Protein AF-A0A7X9BR59-F1 (afdb_monomer)

pLDDT: mean 93.57, std 6.94, range [56.28, 98.38]

Radius of gyration: 16.59 Å; Cα contacts (8 Å, |Δi|>4): 286; chains: 1; bounding box: 39×26×47 Å

Nearest PDB structures (foldseek):
  3ecf-assembly2_C  TM=8.354E-01  e=7.762E-02  Trichormus variabilis ATCC 29413
  5kuy-assembly1_G  TM=5.380E-01  e=1.118E-01  synthetic construct
  1jb2-assembly1_B  TM=5.529E-01  e=9.394E-01  Rattus norvegicus
  1qma-assembly1_A  TM=5.539E-01  e=1.061E+00  Rattus norvegicus
  1jb5-assembly1_B  TM=5.475E-01  e=1.438E+00  Rattus norvegicus

Structure (mmCIF, N/CA/C/O backbone):
data_AF-A0A7X9BR59-F1
#
_entry.id   AF-A0A7X9BR59-F1
#
loop_
_atom_site.group_PDB
_atom_site.id
_atom_site.type_symbol
_atom_site.label_atom_id
_atom_site.label_alt_id
_atom_site.label_comp_id
_atom_site.label_asym_id
_atom_site.label_entity_id
_atom_site.label_seq_id
_atom_site.pdbx_PDB_ins_code
_atom_site.Cartn_x
_atom_site.Cartn_y
_atom_site.Cartn_z
_atom_site.occupancy
_atom_site.B_iso_or_equiv
_atom_site.auth_seq_id
_atom_site.auth_comp_id
_atom_site.auth_asym_id
_atom_site.auth_atom_id
_atom_site.pdbx_PDB_model_num
ATOM 1 N N . MET A 1 1 ? 23.522 7.483 -6.828 1.00 56.28 1 MET A N 1
ATOM 2 C CA . MET A 1 1 ? 22.180 7.137 -7.328 1.00 56.28 1 MET A CA 1
ATOM 3 C C . MET A 1 1 ? 22.357 5.962 -8.271 1.00 56.28 1 MET A C 1
ATOM 5 O O . MET A 1 1 ? 23.252 6.021 -9.108 1.00 56.28 1 MET A O 1
ATOM 9 N N . THR A 1 2 ? 21.625 4.868 -8.066 1.00 73.31 2 THR A N 1
ATOM 10 C CA . THR A 1 2 ? 21.624 3.709 -8.976 1.00 73.31 2 THR A CA 1
ATOM 11 C C . THR A 1 2 ? 20.343 3.769 -9.797 1.00 73.31 2 THR A C 1
ATOM 13 O O . THR A 1 2 ? 19.259 3.499 -9.279 1.00 73.31 2 THR A O 1
ATOM 16 N N . ASN A 1 3 ? 20.476 4.179 -11.060 1.00 86.81 3 ASN A N 1
ATOM 17 C CA . ASN A 1 3 ? 19.350 4.340 -11.979 1.00 86.81 3 ASN A CA 1
ATOM 18 C C . ASN A 1 3 ? 18.638 3.004 -12.223 1.00 86.81 3 ASN A C 1
ATOM 20 O O . ASN A 1 3 ? 19.260 1.941 -12.170 1.00 86.81 3 ASN A O 1
ATOM 24 N N . LEU A 1 4 ? 17.341 3.070 -12.528 1.00 91.94 4 LEU A N 1
ATOM 25 C CA . LEU A 1 4 ? 16.580 1.893 -12.932 1.00 91.94 4 LEU A CA 1
ATOM 26 C C . LEU A 1 4 ? 17.073 1.351 -14.286 1.00 91.94 4 LEU A C 1
ATOM 28 O O . LEU A 1 4 ? 17.377 2.137 -15.191 1.00 91.94 4 LEU A O 1
ATOM 32 N N . PRO A 1 5 ? 17.127 0.017 -14.453 1.00 94.38 5 PRO A N 1
ATOM 33 C CA . PRO A 1 5 ? 17.401 -0.598 -15.744 1.00 94.38 5 PRO A CA 1
ATOM 34 C C . PRO A 1 5 ? 16.249 -0.351 -16.730 1.00 94.38 5 PRO A C 1
ATOM 36 O O . PRO A 1 5 ? 15.148 0.066 -16.361 1.00 94.38 5 PRO A O 1
ATOM 39 N N . ASN A 1 6 ? 16.473 -0.647 -18.011 1.00 96.00 6 ASN A N 1
ATOM 40 C CA . ASN A 1 6 ? 15.403 -0.583 -19.003 1.00 96.00 6 ASN A CA 1
ATOM 41 C C . ASN A 1 6 ? 14.415 -1.746 -18.812 1.00 96.00 6 ASN A C 1
ATOM 43 O O . ASN A 1 6 ? 14.660 -2.868 -19.248 1.00 96.00 6 ASN A O 1
ATOM 47 N N . ILE A 1 7 ? 13.278 -1.443 -18.193 1.00 96.38 7 ILE A N 1
ATOM 48 C CA . ILE A 1 7 ? 12.190 -2.387 -17.889 1.00 96.38 7 ILE A CA 1
ATOM 49 C C . ILE A 1 7 ? 10.967 -2.210 -18.804 1.00 96.38 7 ILE A C 1
ATOM 51 O O . ILE A 1 7 ? 9.911 -2.794 -18.568 1.00 96.38 7 ILE A O 1
ATOM 55 N N . GLY A 1 8 ? 11.105 -1.409 -19.865 1.00 96.62 8 GLY A N 1
ATOM 56 C CA . GLY A 1 8 ? 10.010 -1.018 -20.748 1.00 96.62 8 GLY A CA 1
ATOM 57 C C . GLY A 1 8 ? 9.173 0.146 -20.206 1.00 96.62 8 GLY A C 1
ATOM 58 O O . GLY A 1 8 ? 9.068 0.373 -19.000 1.00 96.62 8 GLY A O 1
ATOM 59 N N . LYS A 1 9 ? 8.553 0.895 -21.128 1.00 96.06 9 LYS A N 1
ATOM 60 C CA . LYS A 1 9 ? 7.785 2.112 -20.811 1.00 96.06 9 LYS A CA 1
ATOM 61 C C . LYS A 1 9 ? 6.659 1.882 -19.785 1.00 96.06 9 LYS A C 1
ATOM 63 O O . LYS A 1 9 ? 6.591 2.679 -18.857 1.00 96.06 9 LYS A O 1
ATOM 68 N N . PRO A 1 10 ? 5.821 0.826 -19.881 1.00 97.00 10 PRO A N 1
ATOM 69 C CA . PRO A 1 10 ? 4.728 0.620 -18.926 1.00 97.00 10 PRO A CA 1
ATOM 70 C C . PRO A 1 10 ? 5.218 0.440 -17.485 1.00 97.00 10 PRO A C 1
ATOM 72 O O . PRO A 1 10 ? 4.755 1.146 -16.594 1.00 97.00 10 PRO A O 1
ATOM 75 N N . ALA A 1 11 ? 6.211 -0.428 -17.268 1.00 97.81 11 ALA A N 1
ATOM 76 C CA . ALA A 1 11 ? 6.746 -0.693 -15.936 1.00 97.81 11 ALA A CA 1
ATOM 77 C C . ALA A 1 11 ? 7.485 0.526 -15.362 1.00 97.81 11 ALA A C 1
ATOM 79 O O . ALA A 1 11 ? 7.327 0.843 -14.187 1.00 97.81 11 ALA A O 1
ATOM 80 N N . ALA A 1 12 ? 8.234 1.257 -16.198 1.00 97.25 12 ALA A N 1
ATOM 81 C CA . ALA A 1 12 ? 8.888 2.498 -15.787 1.00 97.25 12 ALA A CA 1
ATOM 82 C C . ALA A 1 12 ? 7.870 3.574 -15.365 1.00 97.25 12 ALA A C 1
ATOM 84 O O . ALA A 1 12 ? 8.054 4.232 -14.344 1.00 97.25 12 ALA A O 1
ATOM 85 N N . THR A 1 13 ? 6.772 3.735 -16.113 1.00 96.88 13 THR A N 1
ATOM 86 C CA . THR A 1 13 ? 5.686 4.653 -15.741 1.00 96.88 13 THR A CA 1
ATOM 87 C C . THR A 1 13 ? 4.988 4.214 -14.451 1.00 96.88 13 THR A C 1
ATOM 89 O O . THR A 1 13 ? 4.726 5.058 -13.595 1.00 96.88 13 THR A O 1
ATOM 92 N N . ALA A 1 14 ? 4.737 2.913 -14.280 1.00 97.62 14 ALA A N 1
ATOM 93 C CA . ALA A 1 14 ? 4.115 2.365 -13.079 1.00 97.62 14 ALA A CA 1
ATOM 94 C C . ALA A 1 14 ? 4.972 2.602 -11.824 1.00 97.62 14 ALA A C 1
ATOM 96 O O . ALA A 1 14 ? 4.468 3.144 -10.842 1.00 97.62 14 ALA A O 1
ATOM 97 N N . LEU A 1 15 ? 6.276 2.298 -11.868 1.00 97.69 15 LEU A N 1
ATOM 98 C CA . LEU A 1 15 ? 7.189 2.584 -10.753 1.00 97.69 15 LEU A CA 1
ATOM 99 C C . LEU A 1 15 ? 7.249 4.083 -10.432 1.00 97.69 15 LEU A C 1
ATOM 101 O O . LEU A 1 15 ? 7.135 4.474 -9.272 1.00 97.69 15 LEU A O 1
ATOM 105 N N . ASN A 1 16 ? 7.323 4.937 -11.454 1.00 96.94 16 ASN A N 1
ATOM 106 C CA . ASN A 1 16 ? 7.329 6.382 -11.243 1.00 96.94 16 ASN A CA 1
ATOM 107 C C . ASN A 1 16 ? 6.040 6.879 -10.559 1.00 96.94 16 ASN A C 1
ATOM 109 O O . ASN A 1 16 ? 6.092 7.761 -9.708 1.00 96.94 16 ASN A O 1
ATOM 113 N N . SER A 1 17 ? 4.878 6.293 -10.875 1.00 97.19 17 SER A N 1
ATOM 114 C CA . SER A 1 17 ? 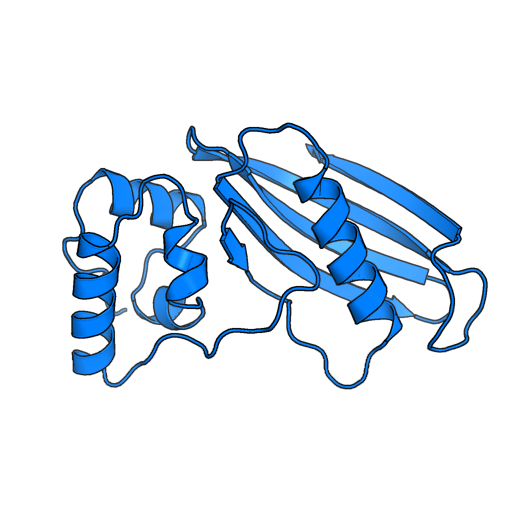3.601 6.685 -10.255 1.00 97.19 17 SER A CA 1
ATOM 115 C C . SER A 1 17 ? 3.550 6.432 -8.740 1.00 97.19 17 SER A C 1
ATOM 117 O O . SER A 1 17 ? 2.867 7.158 -8.015 1.00 97.19 17 SER A O 1
ATOM 119 N N . ILE A 1 18 ? 4.326 5.460 -8.247 1.00 97.25 18 ILE A N 1
ATOM 120 C CA . ILE A 1 18 ? 4.443 5.108 -6.823 1.00 97.25 18 ILE A CA 1
ATOM 121 C C . ILE A 1 18 ? 5.673 5.736 -6.136 1.00 97.25 18 ILE A C 1
ATOM 123 O O . ILE A 1 18 ? 6.014 5.349 -5.012 1.00 97.25 18 ILE A O 1
ATOM 127 N N . ASP A 1 19 ? 6.305 6.716 -6.793 1.00 95.81 19 ASP A N 1
ATOM 128 C CA . ASP A 1 19 ? 7.536 7.408 -6.378 1.00 95.81 19 ASP A CA 1
ATOM 129 C C . ASP A 1 19 ? 8.760 6.485 -6.261 1.00 95.81 19 ASP A C 1
ATOM 131 O O . ASP A 1 19 ? 9.601 6.676 -5.388 1.00 95.81 19 ASP A O 1
ATOM 135 N N . VAL A 1 20 ? 8.848 5.462 -7.118 1.00 96.38 20 VAL A N 1
ATOM 136 C CA . VAL A 1 20 ? 10.013 4.574 -7.223 1.00 96.38 20 VAL A CA 1
ATOM 137 C C . VAL A 1 20 ? 10.778 4.919 -8.496 1.00 96.38 20 VAL A C 1
ATOM 139 O O . VAL A 1 20 ? 10.324 4.669 -9.613 1.00 96.38 20 VAL A O 1
ATOM 142 N N . THR A 1 21 ? 11.952 5.509 -8.317 1.00 95.25 21 THR A N 1
ATOM 143 C CA . THR A 1 21 ? 12.806 6.046 -9.386 1.00 95.25 21 THR A CA 1
ATOM 144 C C . THR A 1 21 ? 14.231 5.501 -9.347 1.00 95.25 21 THR A C 1
ATOM 146 O O . THR A 1 21 ? 14.952 5.593 -10.342 1.00 95.25 21 THR A O 1
ATOM 149 N N . GLU A 1 22 ? 14.626 4.871 -8.239 1.00 96.06 22 GLU A N 1
ATOM 150 C CA . GLU A 1 22 ? 15.943 4.272 -8.052 1.00 96.06 22 GLU A CA 1
ATOM 151 C C . GLU A 1 22 ? 15.869 2.787 -7.686 1.00 96.06 22 GLU A C 1
ATOM 153 O O . GLU A 1 22 ? 14.950 2.307 -7.020 1.00 96.06 22 GLU A O 1
ATOM 158 N N . LEU A 1 23 ? 16.922 2.048 -8.039 1.00 96.38 23 LEU A N 1
ATOM 159 C CA . LEU A 1 23 ? 17.018 0.615 -7.755 1.00 96.38 23 LEU A CA 1
ATOM 160 C C . LEU A 1 23 ? 16.977 0.301 -6.245 1.00 96.38 23 LEU A C 1
ATOM 162 O O . LEU A 1 23 ? 16.450 -0.726 -5.826 1.00 96.38 23 LEU A O 1
ATOM 166 N N . LYS A 1 24 ? 17.489 1.205 -5.401 1.00 95.75 24 LYS A N 1
ATOM 167 C CA . LYS A 1 24 ? 17.438 1.055 -3.934 1.00 95.75 24 LYS A CA 1
ATOM 168 C C . LYS A 1 24 ? 16.020 1.121 -3.372 1.00 95.75 24 LYS A C 1
ATOM 170 O O . LYS A 1 24 ? 15.759 0.530 -2.329 1.00 95.75 24 LYS A O 1
ATOM 175 N N . GLU A 1 25 ? 15.128 1.844 -4.040 1.00 96.31 25 GLU A N 1
ATOM 176 C CA . GLU A 1 25 ? 13.724 1.965 -3.647 1.00 96.31 25 GLU A CA 1
ATOM 177 C C . GLU A 1 25 ? 12.953 0.707 -4.050 1.00 96.31 25 GLU A C 1
ATOM 179 O O . GLU A 1 25 ? 12.136 0.217 -3.276 1.00 96.31 25 GLU A O 1
ATOM 184 N N . VAL A 1 26 ? 13.296 0.112 -5.199 1.00 97.06 26 VAL A N 1
ATOM 185 C CA . VAL A 1 26 ? 12.792 -1.211 -5.606 1.00 97.06 26 VAL A CA 1
ATOM 186 C C . VAL A 1 26 ? 13.160 -2.280 -4.574 1.00 97.06 26 VAL A C 1
ATOM 188 O O . VAL A 1 26 ? 12.324 -3.110 -4.234 1.00 97.06 26 VAL A O 1
ATOM 191 N N . ALA A 1 27 ? 14.369 -2.224 -4.004 1.00 96.62 27 ALA A N 1
ATOM 192 C CA . ALA A 1 27 ? 14.801 -3.140 -2.944 1.00 96.62 27 ALA A CA 1
ATOM 193 C C . ALA A 1 27 ? 13.939 -3.065 -1.662 1.00 96.62 27 ALA A C 1
ATOM 195 O O . ALA A 1 27 ? 13.990 -3.972 -0.836 1.00 96.62 27 ALA A O 1
ATOM 196 N N . GLN A 1 28 ? 13.151 -1.998 -1.471 1.00 95.00 28 GLN A N 1
ATOM 197 C CA . GLN A 1 28 ? 12.214 -1.878 -0.344 1.00 95.00 28 GLN A CA 1
ATOM 198 C C . GLN A 1 28 ? 10.867 -2.566 -0.606 1.00 95.00 28 GLN A C 1
ATOM 200 O O . GLN A 1 28 ? 10.024 -2.619 0.294 1.00 95.00 28 GLN A O 1
ATOM 205 N N . LEU A 1 29 ? 10.654 -3.072 -1.821 1.00 95.75 29 LEU A N 1
ATOM 206 C CA . LEU A 1 29 ? 9.453 -3.787 -2.228 1.00 95.75 29 LEU A CA 1
ATOM 207 C C . LEU A 1 29 ? 9.670 -5.300 -2.155 1.00 95.75 29 LEU A C 1
ATOM 209 O O . LEU A 1 29 ? 10.793 -5.797 -2.222 1.00 95.75 29 LEU A O 1
ATOM 213 N N . ASP A 1 30 ? 8.559 -6.010 -2.028 1.00 94.25 30 ASP A N 1
ATOM 214 C CA . ASP A 1 30 ? 8.458 -7.460 -2.170 1.00 94.25 30 ASP A CA 1
ATOM 215 C C . ASP A 1 30 ? 8.289 -7.813 -3.661 1.00 94.25 30 ASP A C 1
ATOM 217 O O . ASP A 1 30 ? 7.502 -7.175 -4.363 1.00 94.25 30 ASP A O 1
ATOM 221 N N . GLU A 1 31 ? 9.032 -8.819 -4.133 1.00 95.88 31 GLU A N 1
ATOM 222 C CA . GLU A 1 31 ? 9.010 -9.323 -5.513 1.00 95.88 31 GLU A CA 1
ATOM 223 C C . GLU A 1 31 ? 7.615 -9.807 -5.953 1.00 95.88 31 GLU A C 1
ATOM 225 O O . GLU A 1 31 ? 7.144 -9.443 -7.032 1.00 95.88 31 GLU A O 1
ATOM 230 N N . GLU A 1 32 ? 6.935 -10.603 -5.123 1.00 93.56 32 GLU A N 1
ATOM 231 C CA . GLU A 1 32 ? 5.620 -11.179 -5.431 1.00 93.56 32 GLU A CA 1
ATOM 232 C C . GLU A 1 32 ? 4.545 -10.092 -5.443 1.00 93.56 32 GLU A C 1
ATOM 234 O O . GLU A 1 32 ? 3.696 -10.026 -6.332 1.00 93.56 32 GLU A O 1
ATOM 239 N N . ASN A 1 33 ? 4.607 -9.190 -4.470 1.00 93.75 33 ASN A N 1
ATOM 240 C CA . ASN A 1 33 ? 3.653 -8.098 -4.348 1.00 93.75 33 ASN A CA 1
ATOM 241 C C . ASN A 1 33 ? 3.857 -7.035 -5.444 1.00 93.75 33 ASN A C 1
ATOM 243 O O . ASN A 1 33 ? 2.888 -6.439 -5.911 1.00 93.75 33 ASN A O 1
ATOM 247 N N . LEU A 1 34 ? 5.090 -6.834 -5.929 1.00 96.56 34 LEU A N 1
ATOM 248 C CA . LEU A 1 34 ? 5.382 -5.934 -7.050 1.00 96.56 34 LEU A CA 1
ATOM 249 C C . LEU A 1 34 ? 4.695 -6.369 -8.354 1.00 96.56 34 LEU A C 1
ATOM 251 O O . LEU A 1 34 ? 4.297 -5.508 -9.137 1.00 96.56 34 LEU A O 1
ATOM 255 N N . LEU A 1 35 ? 4.484 -7.671 -8.574 1.00 96.75 35 LEU A N 1
ATOM 256 C CA . LEU A 1 35 ? 3.724 -8.169 -9.733 1.00 96.75 35 LEU A CA 1
ATOM 257 C C . LEU A 1 35 ? 2.256 -7.724 -9.740 1.00 96.75 35 LEU A C 1
ATOM 259 O O . LEU A 1 35 ? 1.601 -7.804 -10.777 1.00 96.75 35 LEU A O 1
ATOM 263 N N . LYS A 1 36 ? 1.738 -7.245 -8.606 1.00 95.94 36 LYS A N 1
ATOM 264 C CA . LYS A 1 36 ? 0.377 -6.711 -8.488 1.00 95.94 36 LYS A CA 1
ATOM 265 C C . LYS A 1 36 ? 0.281 -5.239 -8.889 1.00 95.94 36 LYS A C 1
ATOM 267 O O . LYS A 1 36 ? -0.819 -4.704 -8.969 1.00 95.94 36 LYS A O 1
ATOM 272 N N . LEU A 1 37 ? 1.408 -4.566 -9.135 1.00 97.56 37 LEU A N 1
ATOM 273 C CA . LEU A 1 37 ? 1.402 -3.197 -9.639 1.00 97.56 37 LEU A CA 1
ATOM 274 C C . LEU A 1 37 ? 0.986 -3.193 -11.114 1.00 97.56 37 LEU A C 1
ATOM 276 O O . LEU A 1 37 ? 1.679 -3.752 -11.969 1.00 97.56 37 LEU A O 1
ATOM 280 N N . HIS A 1 38 ? -0.118 -2.517 -11.437 1.00 96.75 38 HIS A N 1
ATOM 281 C CA . HIS A 1 38 ? -0.606 -2.436 -12.811 1.00 96.75 38 HIS A CA 1
ATOM 282 C C . HIS A 1 38 ? 0.464 -1.847 -13.743 1.00 96.75 38 HIS A C 1
ATOM 284 O O . HIS A 1 38 ? 1.006 -0.771 -13.495 1.00 96.75 38 HIS A O 1
ATOM 290 N N . GLY A 1 39 ? 0.763 -2.559 -14.833 1.00 96.44 39 GLY A N 1
ATOM 291 C CA . GLY A 1 39 ? 1.801 -2.190 -15.802 1.00 96.44 39 GLY A CA 1
ATOM 292 C C . GLY A 1 39 ? 3.176 -2.823 -15.554 1.00 96.44 39 GLY A C 1
ATOM 293 O O . GLY A 1 39 ? 4.030 -2.749 -16.442 1.00 96.44 39 GLY A O 1
ATOM 294 N N . VAL A 1 40 ? 3.394 -3.493 -14.414 1.00 97.88 40 VAL A N 1
ATOM 295 C CA . VAL A 1 40 ? 4.613 -4.271 -14.139 1.00 97.88 40 VAL A CA 1
ATOM 296 C C . VAL A 1 40 ? 4.354 -5.755 -14.380 1.00 97.88 40 VAL A C 1
ATOM 298 O O . VAL A 1 40 ? 3.548 -6.382 -13.708 1.00 97.88 40 VAL A O 1
ATOM 301 N N . GLY A 1 41 ? 5.054 -6.330 -15.361 1.00 97.12 41 GLY A N 1
ATOM 302 C CA . GLY A 1 41 ? 4.955 -7.755 -15.692 1.00 97.12 41 GLY A CA 1
ATOM 303 C C . GLY A 1 41 ? 6.174 -8.577 -15.250 1.00 97.12 41 GLY A C 1
ATOM 304 O O . GLY A 1 41 ? 7.217 -8.001 -14.926 1.00 97.12 41 GLY A O 1
ATOM 305 N N . PRO A 1 42 ? 6.109 -9.922 -15.352 1.00 97.81 42 PRO A N 1
ATOM 306 C CA . PRO A 1 42 ? 7.186 -10.829 -14.933 1.00 97.81 42 PRO A CA 1
ATOM 307 C C . PRO A 1 42 ? 8.550 -10.513 -15.549 1.00 97.81 42 PRO A C 1
ATOM 309 O O . PRO A 1 42 ? 9.576 -10.598 -14.881 1.00 97.81 42 PRO A O 1
ATOM 312 N N . LYS A 1 43 ? 8.572 -10.074 -16.814 1.00 98.12 43 LYS A N 1
ATOM 313 C CA . LYS A 1 43 ? 9.813 -9.677 -17.488 1.00 98.12 43 LYS A CA 1
ATOM 314 C C . LYS A 1 43 ? 10.472 -8.460 -16.831 1.00 98.12 43 LYS A C 1
ATOM 316 O O . LYS A 1 43 ? 11.689 -8.442 -16.689 1.00 98.12 43 LYS A O 1
ATOM 321 N N . ALA A 1 44 ? 9.689 -7.453 -16.444 1.00 98.00 44 ALA A N 1
ATOM 322 C CA . ALA A 1 44 ? 10.217 -6.275 -15.761 1.00 98.00 44 ALA A CA 1
ATOM 323 C C . ALA A 1 44 ? 10.772 -6.655 -14.382 1.00 98.00 44 ALA A C 1
ATOM 325 O O . ALA A 1 44 ? 11.875 -6.238 -14.043 1.00 98.00 44 ALA A O 1
ATOM 326 N N . VAL A 1 45 ? 10.055 -7.502 -13.635 1.00 98.06 45 VAL A N 1
ATOM 327 C CA . VAL A 1 45 ? 10.507 -8.006 -12.328 1.00 98.06 45 VAL A CA 1
ATOM 328 C C . VAL A 1 45 ? 11.800 -8.813 -12.448 1.00 98.06 45 VAL A C 1
ATOM 330 O O . VAL A 1 45 ? 12.717 -8.578 -11.671 1.00 98.06 45 VAL A O 1
ATOM 333 N N . SER A 1 46 ? 11.931 -9.677 -13.460 1.00 98.12 46 SER A N 1
ATOM 334 C CA . SER A 1 46 ? 13.177 -10.416 -13.722 1.00 98.12 46 SER A CA 1
ATOM 335 C C . SER A 1 46 ? 14.363 -9.478 -13.959 1.00 98.12 46 SER A C 1
ATOM 337 O O . SER A 1 46 ? 15.405 -9.652 -13.342 1.00 98.12 46 SER A O 1
ATOM 339 N N . ILE A 1 47 ? 14.196 -8.443 -14.791 1.00 98.19 47 ILE A N 1
ATOM 340 C CA . ILE A 1 47 ? 15.259 -7.458 -15.057 1.00 98.19 47 ILE A CA 1
ATOM 341 C C . ILE A 1 47 ? 15.627 -6.684 -13.781 1.00 98.19 47 ILE A C 1
ATOM 343 O O . ILE A 1 47 ? 16.799 -6.401 -13.542 1.00 98.19 47 ILE A O 1
ATOM 347 N N . LEU A 1 48 ? 14.635 -6.323 -12.959 1.00 98.06 48 LEU A N 1
ATOM 348 C CA . LEU A 1 48 ? 14.876 -5.660 -11.675 1.00 98.06 48 LEU A CA 1
ATOM 349 C C . LEU A 1 48 ? 15.632 -6.567 -10.705 1.00 98.06 48 LEU A C 1
ATOM 351 O O . LEU A 1 48 ? 16.514 -6.082 -10.006 1.00 98.06 48 LEU A O 1
ATOM 355 N N . LYS A 1 49 ? 15.309 -7.863 -10.679 1.00 97.94 49 LYS A N 1
ATOM 356 C CA . LYS A 1 49 ? 15.994 -8.862 -9.858 1.00 97.94 49 LYS A CA 1
ATOM 357 C C . LYS A 1 49 ? 17.469 -8.972 -10.226 1.00 97.94 49 LYS A C 1
ATOM 359 O O . LYS A 1 49 ? 18.308 -8.805 -9.349 1.00 97.94 49 LYS A O 1
ATOM 364 N N . ASP A 1 50 ? 17.766 -9.141 -11.513 1.00 97.88 50 ASP A N 1
ATOM 365 C CA . ASP A 1 50 ? 19.142 -9.221 -12.014 1.00 97.88 50 ASP A CA 1
ATOM 366 C C . ASP A 1 50 ? 19.924 -7.945 -11.656 1.00 97.88 50 ASP A C 1
ATOM 368 O O . ASP A 1 50 ? 21.029 -8.005 -11.121 1.00 97.88 50 ASP A O 1
ATOM 372 N N . ALA A 1 51 ? 19.310 -6.772 -11.853 1.00 97.62 51 ALA A N 1
ATOM 373 C CA . ALA A 1 51 ? 19.931 -5.498 -11.503 1.00 97.62 51 ALA A CA 1
ATOM 374 C C . ALA A 1 51 ? 20.168 -5.341 -9.990 1.00 97.62 51 ALA A C 1
ATOM 376 O O . ALA A 1 51 ? 21.189 -4.783 -9.582 1.00 97.62 51 ALA A O 1
ATOM 377 N N . LEU 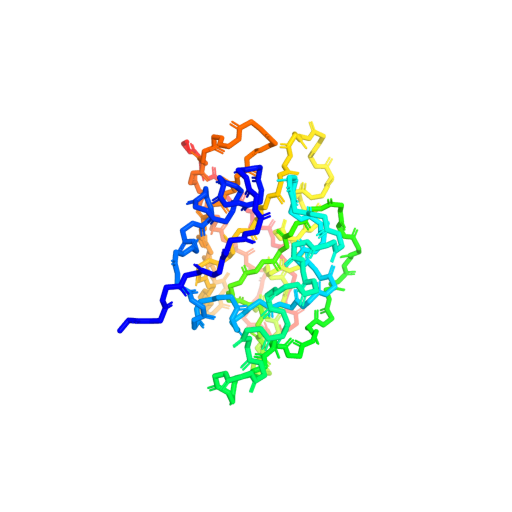A 1 52 ? 19.237 -5.805 -9.146 1.00 97.62 52 LEU A N 1
ATOM 378 C CA . LEU A 1 52 ? 19.410 -5.821 -7.692 1.00 97.62 52 LEU A CA 1
ATOM 379 C C . LEU A 1 52 ? 20.584 -6.719 -7.297 1.00 97.62 52 LEU A C 1
ATOM 381 O O . LEU A 1 52 ? 21.436 -6.269 -6.530 1.00 97.62 52 LEU A O 1
ATOM 385 N N . ASP A 1 53 ? 20.662 -7.928 -7.852 1.00 97.12 53 ASP A N 1
ATOM 386 C CA . ASP A 1 53 ? 21.736 -8.883 -7.575 1.00 97.12 53 ASP A CA 1
ATOM 387 C C . ASP A 1 53 ? 23.110 -8.327 -7.998 1.00 97.12 53 ASP A C 1
ATOM 389 O O . ASP A 1 53 ? 24.055 -8.363 -7.202 1.00 97.12 53 ASP A O 1
ATOM 393 N N . ASP A 1 54 ? 23.209 -7.699 -9.177 1.00 96.56 54 ASP A N 1
ATOM 394 C CA . ASP A 1 54 ? 24.416 -6.994 -9.641 1.00 96.56 54 ASP A CA 1
ATOM 395 C C . ASP A 1 54 ? 24.834 -5.869 -8.678 1.00 96.56 54 ASP A C 1
ATOM 397 O O . ASP A 1 54 ? 26.020 -5.650 -8.403 1.00 96.56 54 ASP A O 1
ATOM 401 N N . ALA A 1 55 ? 23.850 -5.167 -8.109 1.00 95.94 55 ALA A N 1
ATOM 402 C CA . ALA A 1 55 ? 24.057 -4.129 -7.105 1.00 95.94 55 ALA A CA 1
ATOM 403 C C . ALA A 1 55 ? 24.270 -4.677 -5.678 1.00 95.94 55 ALA A C 1
ATOM 405 O O . ALA A 1 55 ? 24.432 -3.883 -4.746 1.00 95.94 55 ALA A O 1
ATOM 406 N N . LYS A 1 56 ? 24.288 -6.006 -5.486 1.00 96.75 56 LYS A N 1
ATOM 407 C CA . LYS A 1 56 ? 24.339 -6.692 -4.178 1.00 96.75 56 LYS A CA 1
ATOM 408 C C . LYS A 1 56 ? 23.193 -6.298 -3.238 1.00 96.75 56 LYS A C 1
ATOM 410 O O . LYS A 1 56 ? 23.342 -6.303 -2.015 1.00 96.75 56 LYS A O 1
ATOM 415 N N . LEU A 1 57 ? 22.059 -5.934 -3.817 1.00 96.44 57 LEU A N 1
ATOM 416 C CA . LEU A 1 57 ? 20.793 -5.687 -3.146 1.00 96.44 57 LEU A CA 1
ATOM 417 C C . LEU A 1 57 ? 19.870 -6.884 -3.373 1.00 96.44 57 LEU A C 1
ATOM 419 O O . LEU A 1 57 ? 20.132 -7.741 -4.208 1.00 96.44 57 LEU A O 1
ATOM 423 N N . LYS A 1 58 ? 18.778 -6.948 -2.618 1.00 96.75 58 LYS A N 1
ATOM 424 C CA . LYS A 1 58 ? 17.717 -7.938 -2.811 1.00 96.75 58 LYS A CA 1
ATOM 425 C C . LYS A 1 58 ? 16.374 -7.266 -2.613 1.00 96.75 58 LYS A C 1
ATOM 427 O O . LYS A 1 58 ? 16.301 -6.244 -1.929 1.00 96.75 58 LYS A O 1
ATOM 432 N N . PHE A 1 59 ? 15.327 -7.859 -3.176 1.00 97.12 59 PHE A N 1
ATOM 433 C CA . PHE A 1 59 ? 13.971 -7.525 -2.766 1.00 97.12 59 PHE A CA 1
ATOM 434 C C . PHE A 1 59 ? 13.807 -7.739 -1.263 1.00 97.12 59 PHE A C 1
ATOM 436 O O . PHE A 1 59 ? 14.460 -8.594 -0.650 1.00 97.12 59 PHE A O 1
ATOM 443 N N . LYS A 1 60 ? 12.915 -6.951 -0.673 1.00 95.00 60 LYS A N 1
ATOM 444 C CA . LYS A 1 60 ? 12.502 -7.137 0.706 1.00 95.00 60 LYS A CA 1
ATOM 445 C C . LYS A 1 60 ? 11.795 -8.486 0.829 1.00 95.00 60 LYS A C 1
ATOM 447 O O . LYS A 1 60 ? 11.083 -8.910 -0.079 1.00 95.00 60 LYS A O 1
ATOM 452 N N . ALA A 1 61 ? 11.996 -9.160 1.959 1.00 91.44 61 ALA A N 1
ATOM 453 C CA . ALA A 1 61 ? 11.253 -10.377 2.253 1.00 91.44 61 ALA A CA 1
ATOM 454 C C . ALA A 1 61 ? 9.738 -10.084 2.254 1.00 91.44 61 ALA A C 1
ATOM 456 O O . ALA A 1 61 ? 9.345 -9.021 2.754 1.00 91.44 61 ALA A O 1
ATOM 457 N N . PRO A 1 62 ? 8.901 -11.004 1.742 1.00 86.69 62 PRO A N 1
ATOM 458 C CA . PRO A 1 62 ? 7.455 -10.846 1.786 1.00 86.69 62 PRO A CA 1
ATOM 459 C C . PRO A 1 62 ? 6.978 -10.652 3.223 1.00 86.69 62 PRO A C 1
ATOM 461 O O . PRO A 1 62 ? 7.333 -11.421 4.121 1.00 86.69 62 PRO A O 1
ATOM 464 N N . GLU A 1 63 ? 6.171 -9.618 3.445 1.00 80.81 63 GLU A N 1
ATOM 465 C CA . GLU A 1 63 ? 5.479 -9.428 4.715 1.00 80.81 63 GLU A CA 1
ATOM 466 C C . GLU A 1 63 ? 4.058 -9.983 4.577 1.00 80.81 63 GLU A C 1
ATOM 468 O O . GLU A 1 63 ? 3.333 -9.560 3.671 1.00 80.81 63 GLU A O 1
ATOM 473 N N . PRO A 1 64 ? 3.637 -10.925 5.442 1.00 80.88 64 PRO A N 1
ATOM 474 C CA . PRO A 1 64 ? 2.314 -11.518 5.336 1.00 80.88 64 PRO A CA 1
ATOM 475 C C . PRO A 1 64 ? 1.249 -10.438 5.530 1.00 80.88 64 PRO A C 1
ATOM 477 O O . PRO A 1 64 ? 1.171 -9.791 6.577 1.00 80.88 64 PRO A O 1
ATOM 480 N N . LEU A 1 65 ? 0.428 -10.249 4.499 1.00 85.19 65 LEU A N 1
ATOM 481 C CA . LEU A 1 65 ? -0.729 -9.367 4.547 1.00 85.19 65 LEU A CA 1
ATOM 482 C C . LEU A 1 65 ? -1.927 -10.118 5.149 1.00 85.19 65 LEU A C 1
ATOM 484 O O . LEU A 1 65 ? -2.070 -11.322 4.927 1.00 85.19 65 LEU A O 1
ATOM 488 N N . PRO A 1 66 ? -2.827 -9.425 5.866 1.00 84.69 66 PRO A N 1
ATOM 489 C CA . PRO A 1 66 ? -4.001 -10.044 6.493 1.00 84.69 66 PRO A CA 1
ATOM 490 C C . PRO A 1 66 ? -5.003 -10.598 5.472 1.00 84.69 66 PRO A C 1
ATOM 492 O O . PRO A 1 66 ? -5.802 -11.477 5.787 1.00 84.69 66 PRO A O 1
ATOM 495 N N . VAL A 1 67 ? -4.984 -10.060 4.250 1.00 87.94 67 VAL A N 1
ATOM 496 C CA . VAL A 1 67 ? -5.836 -10.458 3.130 1.00 87.94 67 VAL A CA 1
ATOM 497 C C . VAL A 1 67 ? -5.035 -10.384 1.835 1.00 87.94 67 VAL A C 1
ATOM 499 O O . VAL A 1 67 ? -4.176 -9.515 1.679 1.00 87.94 67 VAL A O 1
ATOM 502 N N . SER A 1 68 ? -5.335 -11.267 0.881 1.00 89.44 68 SER A N 1
ATOM 503 C CA . SER A 1 68 ? -4.763 -11.163 -0.463 1.00 89.44 68 SER A CA 1
ATOM 504 C C . SER A 1 68 ? -5.406 -10.003 -1.226 1.00 89.44 68 SER A C 1
ATOM 506 O O . SER A 1 68 ? -6.632 -9.934 -1.338 1.00 89.44 68 SER A O 1
ATOM 508 N N . THR A 1 69 ? -4.591 -9.098 -1.757 1.00 92.56 69 THR A N 1
ATOM 509 C CA . THR A 1 69 ? -5.003 -7.984 -2.624 1.00 92.56 69 THR A CA 1
ATOM 510 C C . THR A 1 69 ? -4.635 -8.254 -4.080 1.00 92.56 69 THR A C 1
ATOM 512 O O . THR A 1 69 ? -3.676 -8.980 -4.347 1.00 92.56 69 THR A O 1
ATOM 515 N N . ASP A 1 70 ? -5.360 -7.614 -4.998 1.00 93.31 70 ASP A N 1
ATOM 516 C CA . ASP A 1 70 ? -5.068 -7.619 -6.441 1.00 93.31 70 ASP A CA 1
ATOM 517 C C . ASP A 1 70 ? -4.197 -6.418 -6.867 1.00 93.31 70 ASP A C 1
ATOM 519 O O . ASP A 1 70 ? -3.874 -6.260 -8.038 1.00 93.31 70 ASP A O 1
ATOM 523 N N . PHE A 1 71 ? -3.799 -5.585 -5.899 1.00 95.31 71 PHE A N 1
ATOM 524 C CA . PHE A 1 71 ? -2.942 -4.410 -6.054 1.00 95.31 71 PHE A CA 1
ATOM 525 C C . PHE A 1 71 ? -1.740 -4.475 -5.109 1.00 95.31 71 PHE A C 1
ATOM 527 O O . PHE A 1 71 ? -1.785 -5.155 -4.075 1.00 95.31 71 PHE A O 1
ATOM 534 N N . LEU A 1 72 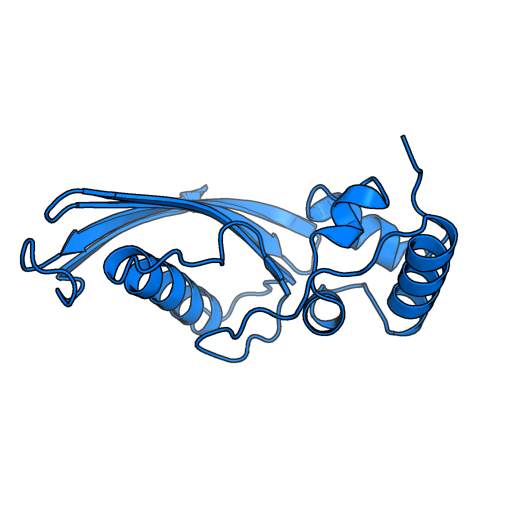? -0.683 -3.731 -5.440 1.00 96.25 72 LEU A N 1
ATOM 535 C CA . LEU A 1 72 ? 0.529 -3.637 -4.625 1.00 96.25 72 LEU A CA 1
ATOM 536 C C . LEU A 1 72 ? 0.232 -2.940 -3.290 1.00 96.25 72 LEU A C 1
ATOM 538 O O . LEU A 1 72 ? -0.239 -1.806 -3.273 1.00 96.25 72 LEU A O 1
ATOM 542 N N . VAL A 1 73 ? 0.588 -3.559 -2.165 1.00 96.19 73 VAL A N 1
ATOM 543 C CA . VAL A 1 73 ? 0.554 -2.905 -0.841 1.00 96.19 73 VAL A CA 1
ATOM 544 C C . VAL A 1 73 ? 1.970 -2.729 -0.309 1.00 96.19 73 VAL A C 1
ATOM 546 O O . VAL A 1 73 ? 2.708 -3.702 -0.226 1.00 96.19 73 VAL A O 1
ATOM 549 N N . TYR A 1 74 ? 2.374 -1.520 0.080 1.00 95.69 74 TYR A N 1
ATOM 550 C CA . TYR A 1 74 ? 3.754 -1.276 0.523 1.00 95.69 74 TYR A CA 1
ATOM 551 C C . TYR A 1 74 ? 3.891 -0.137 1.545 1.00 95.69 74 TYR A C 1
ATOM 553 O O . TYR A 1 74 ? 2.942 0.593 1.843 1.00 95.69 74 TYR A O 1
ATOM 561 N N . GLY A 1 75 ? 5.104 0.014 2.091 1.00 94.12 75 GLY A N 1
ATOM 562 C CA . GLY A 1 75 ? 5.461 1.050 3.061 1.00 94.12 75 GLY A CA 1
ATOM 563 C C . GLY A 1 75 ? 5.543 0.534 4.499 1.00 94.12 75 GLY A C 1
ATOM 564 O O . GLY A 1 75 ? 6.204 -0.465 4.782 1.00 94.12 75 GLY A O 1
ATOM 565 N N . SER A 1 76 ? 4.902 1.250 5.420 1.00 91.50 76 SER A N 1
ATOM 566 C CA . SER A 1 76 ? 4.900 1.021 6.867 1.00 91.50 76 SER A CA 1
ATOM 567 C C . SER A 1 76 ? 4.005 -0.176 7.252 1.00 91.50 76 SER A C 1
ATOM 569 O O . SER A 1 76 ? 3.005 -0.018 7.954 1.00 91.50 76 SER A O 1
ATOM 571 N N . LEU A 1 77 ? 4.378 -1.371 6.786 1.00 89.56 77 LEU A N 1
ATOM 572 C CA . LEU A 1 77 ? 3.641 -2.628 6.976 1.00 89.56 77 LEU A CA 1
ATOM 573 C C . LEU A 1 77 ? 4.138 -3.464 8.166 1.00 89.56 77 LEU A C 1
ATOM 575 O O . LEU A 1 77 ? 3.334 -4.140 8.807 1.00 89.56 77 LEU A O 1
ATOM 579 N N . GLY A 1 78 ? 5.424 -3.356 8.510 1.00 82.56 78 GLY A N 1
ATOM 580 C CA . GLY A 1 78 ? 6.024 -4.112 9.607 1.00 82.56 78 GLY A CA 1
ATOM 581 C C . GLY A 1 78 ? 5.466 -3.735 10.983 1.00 82.56 78 GLY A C 1
ATOM 582 O O . GLY A 1 78 ? 5.058 -2.584 11.224 1.00 82.56 78 GLY A O 1
ATOM 583 N N . CYS A 1 79 ? 5.493 -4.708 11.899 1.00 71.81 79 CYS A N 1
ATOM 584 C CA . CYS A 1 79 ? 4.965 -4.582 13.255 1.00 71.81 79 CYS A CA 1
ATOM 585 C C . CYS A 1 79 ? 5.966 -5.077 14.306 1.00 71.81 79 CYS A C 1
ATOM 587 O O . CYS A 1 79 ? 6.419 -6.216 14.274 1.00 71.81 79 CYS A O 1
ATOM 589 N N . ASN A 1 80 ? 6.285 -4.206 15.267 1.00 73.50 80 ASN A N 1
ATOM 590 C CA . ASN A 1 80 ? 7.201 -4.488 16.373 1.00 73.50 80 ASN A CA 1
ATOM 591 C C . ASN A 1 80 ? 6.399 -4.774 17.653 1.00 73.50 80 ASN A C 1
ATOM 593 O O . ASN A 1 80 ? 6.455 -3.986 18.596 1.00 73.50 80 ASN A O 1
ATOM 597 N N . ASN A 1 81 ? 5.612 -5.860 17.668 1.00 75.94 81 ASN A N 1
ATOM 598 C CA . ASN A 1 81 ? 4.719 -6.216 18.785 1.00 75.94 81 ASN A CA 1
ATOM 599 C C . ASN A 1 81 ? 3.782 -5.052 19.182 1.00 75.94 81 ASN A C 1
ATOM 601 O O . ASN A 1 81 ? 3.709 -4.644 20.346 1.00 75.94 81 ASN A O 1
ATOM 605 N N . ALA A 1 82 ? 3.105 -4.479 18.182 1.00 85.44 82 ALA A N 1
ATOM 606 C CA . ALA A 1 82 ? 2.247 -3.304 18.322 1.00 85.44 82 ALA A CA 1
ATOM 607 C C . ALA A 1 82 ? 0.816 -3.634 17.851 1.00 85.44 82 ALA A C 1
ATOM 609 O O . ALA A 1 82 ? 0.445 -3.271 16.735 1.00 85.44 82 ALA A O 1
ATOM 610 N N . PRO A 1 83 ? -0.015 -4.291 18.683 1.00 91.12 83 PRO A N 1
ATOM 611 C CA . PRO A 1 83 ? -1.257 -4.908 18.205 1.00 91.12 83 PRO A CA 1
ATOM 612 C C . PRO A 1 83 ? -2.274 -3.912 17.626 1.00 91.12 83 PRO A C 1
ATOM 614 O O . PRO A 1 83 ? -2.852 -4.151 16.576 1.00 91.12 83 PRO A O 1
ATOM 617 N N . LYS A 1 84 ? -2.422 -2.721 18.218 1.00 93.25 84 LYS A N 1
ATOM 618 C CA . LYS A 1 84 ? -3.299 -1.670 17.661 1.00 93.25 84 LYS A CA 1
ATOM 619 C C . LYS A 1 84 ? -2.867 -1.177 16.285 1.00 93.25 84 LYS A C 1
ATOM 621 O O . LYS A 1 84 ? -3.700 -0.825 15.455 1.00 93.25 84 LYS A O 1
ATOM 626 N N . ARG A 1 85 ? -1.558 -1.139 16.042 1.00 94.06 85 ARG A N 1
ATOM 627 C CA . ARG A 1 85 ? -1.008 -0.776 14.738 1.00 94.06 85 ARG A CA 1
ATOM 628 C C . ARG A 1 85 ? -1.320 -1.859 13.705 1.00 94.06 85 ARG A C 1
ATOM 630 O O . ARG A 1 85 ? -1.664 -1.503 12.584 1.00 94.06 85 ARG A O 1
ATOM 637 N N . GLU A 1 86 ? -1.229 -3.136 14.085 1.00 93.19 86 GLU A N 1
ATOM 638 C CA . GLU A 1 86 ? -1.647 -4.270 13.244 1.00 93.19 86 GLU A CA 1
ATOM 639 C C . GLU A 1 86 ? -3.127 -4.150 12.884 1.00 93.19 86 GLU A C 1
ATOM 641 O O . GLU A 1 86 ? -3.466 -4.130 11.707 1.00 93.19 86 GLU A O 1
ATOM 646 N N . VAL A 1 87 ? -3.987 -3.924 13.880 1.00 94.12 87 VAL A N 1
ATOM 647 C CA . VAL A 1 87 ? -5.430 -3.735 13.683 1.00 94.12 87 VAL A CA 1
ATOM 648 C C . VAL A 1 87 ? -5.736 -2.582 12.714 1.00 94.12 87 VAL A C 1
ATOM 650 O O . VAL A 1 87 ? -6.542 -2.748 11.800 1.00 94.12 87 VAL A O 1
ATOM 653 N N . ILE A 1 88 ? -5.062 -1.431 12.845 1.00 95.94 88 ILE A N 1
ATOM 654 C CA . ILE A 1 88 ? -5.231 -0.299 11.914 1.00 95.94 88 ILE A CA 1
ATOM 655 C C . ILE A 1 88 ? -4.755 -0.650 10.504 1.00 95.94 88 ILE A C 1
ATOM 657 O O . ILE A 1 88 ? -5.467 -0.391 9.533 1.00 95.94 88 ILE A O 1
ATOM 661 N N . ARG A 1 89 ? -3.553 -1.225 10.372 1.00 95.75 89 ARG A N 1
ATOM 662 C CA . ARG A 1 89 ? -3.000 -1.641 9.076 1.00 95.75 89 ARG A CA 1
ATOM 663 C C . ARG A 1 89 ? -3.978 -2.574 8.369 1.00 95.75 89 ARG A C 1
ATOM 665 O O . ARG A 1 89 ? -4.280 -2.366 7.196 1.00 95.75 89 ARG A O 1
ATOM 672 N N . ASP A 1 90 ? -4.486 -3.561 9.094 1.00 95.00 90 ASP A N 1
ATOM 673 C CA . ASP A 1 90 ? -5.332 -4.610 8.545 1.00 95.00 90 ASP A CA 1
ATOM 674 C C . ASP A 1 90 ? -6.726 -4.096 8.182 1.00 95.00 90 ASP A C 1
ATOM 676 O O . ASP A 1 90 ? -7.283 -4.496 7.156 1.00 95.00 90 ASP A O 1
ATOM 680 N N . TYR A 1 91 ? -7.254 -3.142 8.955 1.00 95.56 91 TYR A N 1
ATOM 681 C CA . TYR A 1 91 ? -8.459 -2.407 8.589 1.00 95.56 91 TYR A CA 1
ATOM 682 C C . TYR A 1 91 ? -8.279 -1.651 7.266 1.00 95.56 91 TYR A C 1
ATOM 684 O O . TYR A 1 91 ? -9.125 -1.767 6.385 1.00 95.56 91 TYR A O 1
ATOM 692 N N . ILE A 1 92 ? -7.176 -0.908 7.104 1.00 95.88 92 ILE A N 1
ATOM 693 C CA . ILE A 1 92 ? -6.897 -0.085 5.911 1.00 95.88 92 ILE A CA 1
ATOM 694 C C . ILE A 1 92 ? -6.773 -0.969 4.662 1.00 95.88 92 ILE A C 1
ATOM 696 O O . ILE A 1 92 ? -7.575 -0.838 3.741 1.00 95.88 92 ILE A O 1
ATOM 700 N N . ILE A 1 93 ? -5.804 -1.892 4.689 1.00 95.31 93 ILE A N 1
ATOM 701 C CA . ILE A 1 93 ? -5.947 -3.281 4.240 1.00 95.31 93 ILE A CA 1
ATOM 702 C C . ILE A 1 93 ? -7.231 -3.647 3.489 1.00 95.31 93 ILE A C 1
ATOM 704 O O . ILE A 1 93 ? -7.421 -3.485 2.280 1.00 95.31 93 ILE A O 1
ATOM 708 N N . LYS A 1 94 ? -8.119 -4.195 4.309 1.00 94.75 94 LYS A N 1
ATOM 709 C CA . LYS A 1 94 ? -9.410 -4.738 3.949 1.00 94.75 94 LYS A CA 1
ATOM 710 C C . LYS A 1 94 ? -10.350 -3.684 3.371 1.00 94.75 94 LYS A C 1
ATOM 712 O O . LYS A 1 94 ? -11.004 -3.957 2.375 1.00 94.75 94 LYS A O 1
ATOM 717 N N . ASN A 1 95 ? -10.386 -2.478 3.936 1.00 94.06 95 ASN A N 1
ATOM 718 C CA . ASN A 1 95 ? -11.286 -1.420 3.483 1.00 94.06 95 ASN A CA 1
ATOM 719 C C . ASN A 1 95 ? -11.035 -1.030 2.017 1.00 94.06 95 ASN A C 1
ATOM 721 O O . ASN A 1 95 ? -11.992 -0.929 1.254 1.00 94.06 95 ASN A O 1
ATOM 725 N N . TYR A 1 96 ? 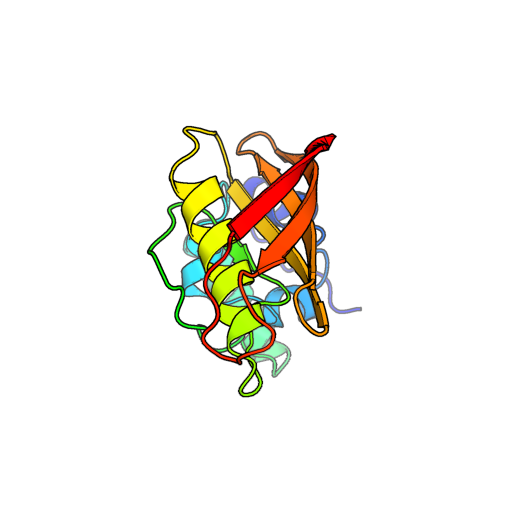-9.768 -0.888 1.611 1.00 93.81 96 TYR A N 1
ATOM 726 C CA . TYR A 1 96 ? -9.416 -0.595 0.216 1.00 93.81 96 TYR A CA 1
ATOM 727 C C . TYR A 1 96 ? -9.528 -1.805 -0.714 1.00 93.81 96 TYR A C 1
ATOM 729 O O . TYR A 1 96 ? -9.700 -1.638 -1.915 1.00 93.81 96 TYR A O 1
ATOM 737 N N . LYS A 1 97 ? -9.433 -3.028 -0.184 1.00 92.81 97 LYS A N 1
ATOM 738 C CA . LYS A 1 97 ? -9.746 -4.233 -0.960 1.00 92.81 97 LYS A CA 1
ATOM 739 C C . LYS A 1 97 ? -11.239 -4.308 -1.294 1.00 92.81 97 LYS A C 1
ATOM 741 O O . LYS A 1 97 ? -11.594 -4.679 -2.408 1.00 92.81 97 LYS A O 1
ATOM 746 N N . ASP A 1 98 ? -12.087 -3.995 -0.320 1.00 89.81 98 ASP A N 1
ATOM 747 C CA . ASP A 1 98 ? -13.540 -4.127 -0.439 1.00 89.81 98 ASP A CA 1
ATOM 748 C C . ASP A 1 98 ? -14.172 -2.942 -1.198 1.00 89.81 98 ASP A C 1
ATOM 750 O O . ASP A 1 98 ? -15.286 -3.059 -1.716 1.00 8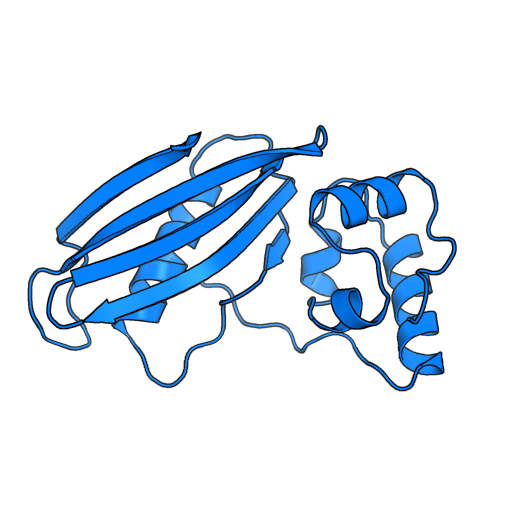9.81 98 ASP A O 1
ATOM 754 N N . SER A 1 99 ? -13.473 -1.806 -1.314 1.00 79.12 99 SER A N 1
ATOM 755 C CA . SER A 1 99 ? -13.900 -0.700 -2.168 1.00 79.12 99 SER A CA 1
ATOM 756 C C . SER A 1 99 ? -13.594 -1.021 -3.638 1.00 79.12 99 SER A C 1
ATOM 758 O O . SER A 1 99 ? -12.443 -1.034 -4.063 1.00 79.12 99 SER A O 1
ATOM 760 N N . GLN A 1 100 ? -14.639 -1.290 -4.434 1.00 64.06 100 GLN A N 1
ATOM 761 C CA . GLN A 1 100 ? -14.570 -1.565 -5.882 1.00 64.06 100 GLN A CA 1
ATOM 762 C C . GLN A 1 100 ? -13.958 -0.389 -6.660 1.00 64.06 100 GLN A C 1
ATOM 764 O O . GLN A 1 100 ? -14.663 0.433 -7.241 1.00 64.06 100 GLN A O 1
ATOM 769 N N . SER A 1 101 ? -12.638 -0.284 -6.640 1.00 69.56 101 SER A N 1
ATOM 770 C CA . SER A 1 101 ? -11.899 0.835 -7.198 1.00 69.56 101 SER A CA 1
ATOM 771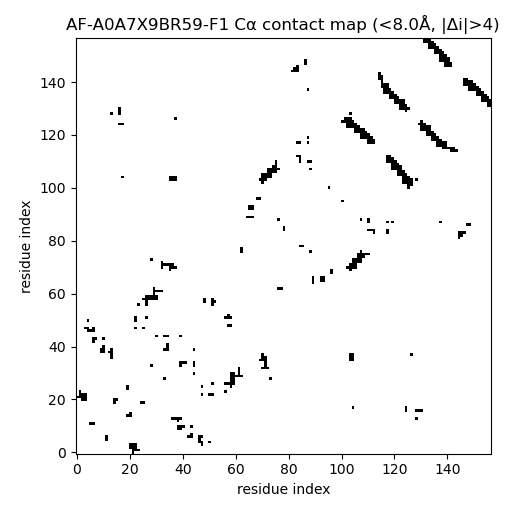 C C . SER A 1 101 ? -10.705 0.332 -7.995 1.00 69.56 101 SER A C 1
ATOM 773 O O . SER A 1 101 ? -10.137 -0.720 -7.702 1.00 69.56 101 SER A O 1
ATOM 775 N N . ASP A 1 102 ? -10.342 1.090 -9.028 1.00 91.38 102 ASP A N 1
ATOM 776 C CA . ASP A 1 102 ? -9.280 0.777 -9.987 1.00 91.38 102 ASP A CA 1
ATOM 777 C C . ASP A 1 102 ? -7.887 0.959 -9.358 1.00 91.38 102 ASP A C 1
ATOM 779 O O . ASP A 1 102 ? -7.050 1.674 -9.904 1.00 91.38 102 ASP A O 1
ATOM 783 N N . ILE A 1 103 ? -7.645 0.403 -8.169 1.00 95.25 103 ILE A N 1
ATOM 784 C CA . ILE A 1 103 ? -6.406 0.580 -7.410 1.00 95.25 103 ILE A CA 1
ATOM 785 C C . ILE A 1 103 ? -5.303 -0.281 -8.030 1.00 95.25 103 ILE A C 1
ATOM 787 O O . ILE A 1 103 ? -5.473 -1.476 -8.242 1.00 95.25 103 ILE A O 1
ATOM 791 N N . SER A 1 104 ? -4.152 0.342 -8.264 1.00 96.69 104 SER A N 1
ATOM 792 C CA . SER A 1 104 ? -2.905 -0.292 -8.699 1.00 96.69 104 SER A CA 1
ATOM 793 C C . SER A 1 104 ? -1.917 -0.451 -7.539 1.00 96.69 104 SER A C 1
ATOM 795 O O . SER A 1 104 ? -1.220 -1.462 -7.432 1.00 96.69 104 SER A O 1
ATOM 797 N N . ALA A 1 105 ? -1.874 0.532 -6.631 1.00 97.38 105 ALA A N 1
ATOM 798 C CA . ALA A 1 105 ? -1.043 0.471 -5.435 1.00 97.38 105 ALA A CA 1
ATOM 799 C C . ALA A 1 105 ? -1.649 1.213 -4.242 1.00 97.38 105 ALA A C 1
ATOM 801 O O . ALA A 1 105 ? -2.288 2.252 -4.395 1.00 97.38 105 ALA A O 1
ATOM 802 N N . LEU A 1 106 ? -1.351 0.724 -3.042 1.00 96.88 106 LEU A N 1
ATOM 803 C CA . LEU A 1 106 ? -1.653 1.343 -1.759 1.00 96.88 106 LEU A CA 1
ATOM 804 C C . LEU A 1 106 ? -0.359 1.494 -0.953 1.00 96.88 106 LEU A C 1
ATOM 806 O O . LEU A 1 106 ? 0.263 0.505 -0.557 1.00 96.88 106 LEU A O 1
ATOM 810 N N . LYS A 1 107 ? 0.028 2.740 -0.670 1.00 97.19 107 LYS A N 1
ATOM 811 C CA . LYS A 1 107 ? 1.147 3.058 0.219 1.00 97.19 107 LYS A CA 1
ATOM 812 C C . LYS A 1 107 ? 0.628 3.448 1.588 1.00 97.19 107 LYS A C 1
ATOM 814 O O . LYS A 1 107 ? -0.051 4.465 1.716 1.00 97.19 107 LYS A O 1
ATOM 819 N N . ILE A 1 108 ? 1.035 2.721 2.621 1.00 96.94 108 ILE A N 1
ATOM 820 C CA . ILE A 1 108 ? 0.894 3.169 4.010 1.00 96.94 108 ILE A CA 1
ATOM 821 C C . ILE A 1 108 ? 2.186 3.893 4.387 1.00 96.94 108 ILE A C 1
ATOM 823 O O . ILE A 1 108 ? 3.250 3.280 4.438 1.00 96.94 108 ILE A O 1
ATOM 827 N N . ILE A 1 109 ? 2.121 5.201 4.636 1.00 96.75 109 ILE A N 1
ATOM 828 C CA . ILE A 1 109 ? 3.305 5.996 4.991 1.00 96.75 109 ILE A CA 1
ATOM 829 C C . ILE A 1 109 ? 3.599 5.863 6.481 1.00 96.75 109 ILE A C 1
ATOM 831 O O . ILE A 1 109 ? 4.727 5.552 6.857 1.00 96.75 109 ILE A O 1
ATOM 835 N N . SER A 1 110 ? 2.592 6.073 7.327 1.00 96.69 110 SER A N 1
ATOM 836 C CA . SER A 1 110 ? 2.745 6.001 8.777 1.00 96.69 110 SER A CA 1
ATOM 837 C C . SER A 1 110 ? 1.483 5.474 9.439 1.00 96.69 110 SER A C 1
ATOM 839 O O . SER A 1 110 ? 0.373 5.675 8.947 1.00 96.69 110 SER A O 1
ATOM 841 N N . ILE A 1 111 ? 1.679 4.812 10.577 1.00 96.62 111 ILE A N 1
ATOM 842 C CA . ILE A 1 111 ? 0.625 4.460 11.524 1.00 96.62 111 ILE A CA 1
ATOM 843 C C . ILE A 1 111 ? 1.161 4.768 12.916 1.00 96.62 111 ILE A C 1
ATOM 845 O O . ILE A 1 111 ? 2.208 4.238 13.307 1.00 96.62 111 ILE A O 1
ATOM 849 N N . VAL A 1 112 ? 0.423 5.583 13.659 1.00 95.19 112 VAL A N 1
ATOM 850 C CA . VAL A 1 112 ? 0.709 5.957 15.045 1.00 95.19 112 VAL A CA 1
ATOM 851 C C . VAL A 1 112 ? -0.468 5.584 15.937 1.00 95.19 112 VAL A C 1
ATOM 853 O O . VAL A 1 112 ? -1.620 5.628 15.514 1.00 95.19 112 VAL A O 1
ATOM 856 N N . THR A 1 113 ? -0.179 5.208 17.181 1.00 94.56 113 THR A N 1
ATOM 857 C CA . THR A 1 113 ? -1.194 4.828 18.173 1.00 94.56 113 THR A CA 1
ATOM 858 C C . THR A 1 113 ? -0.793 5.327 19.552 1.00 94.56 113 THR A C 1
ATOM 860 O O . THR A 1 113 ? 0.365 5.163 19.938 1.00 94.56 113 THR A O 1
ATOM 863 N N . HIS A 1 114 ? -1.739 5.862 20.320 1.00 93.25 114 HIS A N 1
ATOM 864 C CA . HIS A 1 114 ? -1.533 6.230 21.717 1.00 93.25 114 HIS A CA 1
ATOM 865 C C . HIS A 1 114 ? -2.836 6.104 22.516 1.00 93.25 114 HIS A C 1
ATOM 867 O O . HIS A 1 114 ? -3.830 6.769 22.234 1.00 93.25 114 HIS A O 1
ATOM 873 N N . GLY A 1 115 ? -2.838 5.283 23.569 1.00 93.62 115 GLY A N 1
ATOM 874 C CA . GLY A 1 115 ? -4.027 5.101 24.400 1.00 93.62 115 GLY A CA 1
ATOM 875 C C . GLY A 1 115 ? -5.202 4.531 23.597 1.00 93.62 115 GLY A C 1
ATOM 876 O O . GLY A 1 115 ? -5.116 3.391 23.149 1.00 93.62 115 GLY A O 1
ATOM 877 N N . LYS A 1 116 ? -6.293 5.295 23.463 1.00 96.88 116 LYS A N 1
ATOM 878 C CA . LYS A 1 116 ? -7.475 4.939 22.653 1.00 96.88 116 LYS A CA 1
ATOM 879 C C . LYS A 1 116 ? -7.447 5.532 21.247 1.00 96.88 116 LYS A C 1
ATOM 881 O O . LYS A 1 116 ? -8.364 5.277 20.487 1.00 96.88 116 LYS A O 1
ATOM 886 N N . GLU A 1 117 ? -6.409 6.277 20.903 1.00 97.62 117 GLU A N 1
ATOM 887 C CA . GLU A 1 117 ? -6.336 7.005 19.644 1.00 97.62 117 GLU A CA 1
ATOM 888 C C . GLU A 1 117 ? -5.347 6.337 18.692 1.00 97.62 117 GLU A C 1
ATOM 890 O O . GLU A 1 117 ? -4.313 5.791 19.103 1.00 97.62 117 GLU A O 1
ATOM 895 N N . GLY A 1 118 ? -5.639 6.425 17.403 1.00 97.25 118 GLY A N 1
ATOM 896 C CA . GLY A 1 118 ? -4.744 6.039 16.330 1.00 97.25 118 GLY A CA 1
ATOM 897 C C . GLY A 1 118 ? -4.909 6.940 15.119 1.00 97.25 118 GLY A C 1
ATOM 898 O O . GLY A 1 118 ? -5.961 7.532 14.897 1.00 97.25 118 GLY A O 1
ATOM 899 N N . ALA A 1 119 ? -3.860 7.042 14.316 1.00 98.00 119 ALA A N 1
ATOM 900 C CA . ALA A 1 119 ? -3.923 7.727 13.038 1.00 98.00 119 ALA A CA 1
ATOM 901 C C . ALA A 1 119 ? -3.028 7.022 12.026 1.00 98.00 119 ALA A C 1
ATOM 903 O O . ALA A 1 119 ? -1.974 6.483 12.372 1.00 98.00 119 ALA A O 1
ATOM 904 N N . ALA A 1 120 ? -3.442 7.051 10.769 1.00 98.19 120 ALA A N 1
ATOM 905 C CA . ALA A 1 120 ? -2.660 6.543 9.661 1.00 98.19 120 ALA A CA 1
ATOM 906 C C . ALA A 1 120 ? -2.807 7.451 8.450 1.00 98.19 120 ALA A C 1
ATOM 908 O O . ALA A 1 120 ? -3.865 8.037 8.222 1.00 98.19 120 ALA A O 1
ATOM 909 N N . ASN A 1 121 ? -1.755 7.533 7.646 1.00 98.25 121 ASN A N 1
ATOM 910 C CA . ASN A 1 121 ? -1.787 8.275 6.397 1.00 98.25 121 ASN A CA 1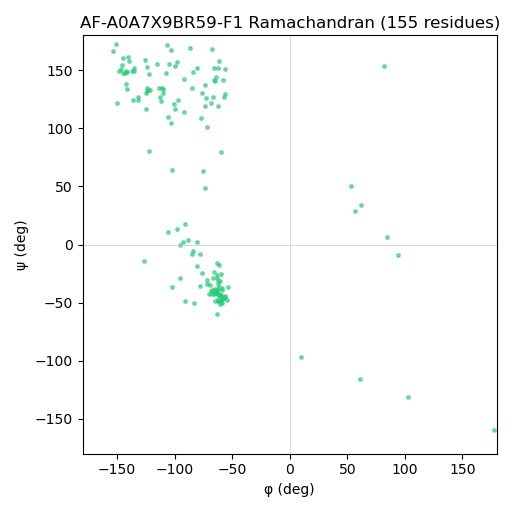
ATOM 911 C C . ASN A 1 121 ? -1.024 7.556 5.290 1.00 98.25 121 ASN A C 1
ATOM 913 O O . ASN A 1 121 ? -0.159 6.704 5.527 1.00 98.25 121 ASN A O 1
ATOM 917 N N . GLY A 1 122 ? -1.332 7.949 4.063 1.00 97.56 122 GLY A N 1
ATOM 918 C CA . GLY A 1 122 ? -0.722 7.371 2.888 1.00 97.56 122 GLY A CA 1
ATOM 919 C C . GLY A 1 122 ? -1.286 7.937 1.602 1.00 97.56 122 GLY A C 1
ATOM 920 O O . GLY A 1 122 ? -1.855 9.032 1.570 1.00 97.56 122 GLY A O 1
ATOM 921 N N . PHE A 1 123 ? -1.101 7.177 0.533 1.00 97.06 123 PHE A N 1
ATOM 922 C CA . PHE A 1 123 ? -1.757 7.438 -0.736 1.00 97.06 123 PHE A CA 1
ATOM 923 C C . PHE A 1 123 ? -2.090 6.131 -1.443 1.00 97.06 123 PHE A C 1
ATOM 925 O O . PHE A 1 123 ? -1.523 5.080 -1.139 1.00 97.06 123 PHE A O 1
ATOM 932 N N . LEU A 1 124 ? -3.015 6.202 -2.388 1.00 95.81 124 LEU A N 1
ATOM 933 C CA . LEU A 1 124 ? -3.246 5.151 -3.367 1.00 95.81 124 LEU A CA 1
ATOM 934 C C . LEU A 1 124 ? -2.923 5.674 -4.762 1.00 95.81 124 LEU A C 1
ATOM 936 O O . LEU A 1 124 ? -2.972 6.880 -5.008 1.00 95.81 124 LEU A O 1
ATOM 940 N N . VAL A 1 125 ? -2.590 4.757 -5.658 1.00 96.69 125 VAL A N 1
ATOM 941 C CA . VAL A 1 125 ? -2.416 5.010 -7.085 1.00 96.69 125 VAL A CA 1
ATOM 942 C C . VAL A 1 125 ? -3.383 4.119 -7.840 1.00 96.69 125 VAL A C 1
ATOM 944 O O . VAL A 1 125 ? -3.479 2.929 -7.541 1.00 96.69 125 VAL A O 1
ATOM 947 N N . THR A 1 126 ? -4.099 4.677 -8.805 1.00 95.75 126 THR A N 1
ATOM 948 C CA . THR A 1 126 ? -5.035 3.937 -9.655 1.00 95.75 126 THR A CA 1
ATOM 949 C C . THR A 1 126 ? -4.340 3.314 -10.871 1.00 95.75 126 THR A C 1
ATOM 951 O O . THR A 1 126 ? -3.201 3.645 -11.202 1.00 95.75 126 THR A O 1
ATOM 954 N N . ASN A 1 127 ? -5.032 2.441 -11.602 1.00 95.06 127 ASN A N 1
ATOM 955 C CA . ASN A 1 127 ? -4.535 1.794 -12.822 1.00 95.06 127 ASN A CA 1
ATOM 956 C C . ASN A 1 127 ? -4.168 2.793 -13.931 1.00 95.06 127 ASN A C 1
ATOM 958 O O . ASN A 1 127 ? -3.314 2.501 -14.764 1.00 95.06 127 ASN A O 1
ATOM 962 N N . ASN A 1 128 ? -4.770 3.988 -13.926 1.00 93.56 128 ASN A N 1
ATOM 963 C CA . ASN A 1 128 ? -4.422 5.071 -14.850 1.00 93.56 128 ASN A CA 1
ATOM 964 C C . ASN A 1 128 ? -3.291 5.989 -14.333 1.00 93.56 128 ASN A C 1
ATOM 966 O O . ASN A 1 128 ? -2.955 6.970 -14.994 1.00 93.56 128 ASN A O 1
ATOM 970 N N . GLY A 1 129 ? -2.705 5.680 -13.171 1.00 93.31 129 GLY A N 1
ATOM 971 C CA . GLY A 1 129 ? -1.583 6.406 -12.579 1.00 93.31 129 GLY A CA 1
ATOM 972 C C . GLY A 1 129 ? -1.963 7.640 -11.752 1.00 93.31 129 GLY A C 1
ATOM 973 O O . GLY A 1 129 ? -1.066 8.370 -11.331 1.00 93.31 129 GLY A O 1
ATOM 974 N N . GLN A 1 130 ? -3.253 7.902 -11.508 1.00 94.31 130 GLN A N 1
ATOM 975 C CA . GLN A 1 130 ? -3.679 9.004 -10.639 1.00 94.31 130 GLN A CA 1
ATOM 976 C C . GLN A 1 130 ? -3.419 8.667 -9.170 1.00 94.31 130 GLN A C 1
ATOM 978 O O . GLN A 1 130 ? -3.677 7.551 -8.723 1.00 94.31 130 GLN A O 1
ATOM 983 N N . LYS A 1 131 ? -2.914 9.649 -8.419 1.00 95.12 131 LYS A N 1
ATOM 984 C CA . LYS A 1 131 ? -2.535 9.503 -7.012 1.00 95.12 131 LYS A CA 1
ATOM 985 C C . LYS A 1 131 ? -3.497 10.274 -6.115 1.00 95.12 131 LYS A C 1
ATOM 987 O O . LYS A 1 131 ? -3.709 11.462 -6.340 1.00 95.12 131 LYS A O 1
ATOM 992 N N . TYR A 1 132 ? -3.997 9.613 -5.076 1.00 94.69 132 TYR A N 1
ATOM 993 C CA . TYR A 1 132 ? -4.918 10.192 -4.096 1.00 94.69 132 TYR A CA 1
ATOM 994 C C . TYR A 1 132 ? -4.365 10.027 -2.693 1.00 94.69 132 TYR A C 1
ATOM 996 O O . TYR A 1 132 ? -3.967 8.926 -2.302 1.00 94.69 132 TYR A O 1
ATOM 1004 N N . HIS A 1 133 ? -4.350 11.112 -1.927 1.00 96.62 133 HIS A N 1
ATOM 1005 C CA . HIS A 1 133 ? -3.850 11.094 -0.558 1.00 96.62 133 HIS A CA 1
ATOM 1006 C C . HIS A 1 133 ? -4.989 10.813 0.414 1.00 96.62 133 HIS A C 1
ATOM 1008 O O . HIS A 1 133 ? -6.102 11.313 0.254 1.00 96.62 133 HIS A O 1
ATOM 1014 N N . TRP A 1 134 ? -4.694 10.043 1.457 1.00 96.75 134 TRP A N 1
ATOM 1015 C CA . TRP A 1 134 ? -5.669 9.695 2.481 1.00 96.75 134 TRP A CA 1
ATOM 1016 C C . TRP A 1 134 ? -5.087 9.828 3.885 1.00 96.75 134 TRP A C 1
ATOM 1018 O O . TRP A 1 134 ? -3.883 9.665 4.114 1.00 96.75 134 TRP A O 1
ATOM 1028 N N . ALA A 1 135 ? -5.976 10.105 4.832 1.00 98.06 135 ALA A N 1
ATOM 1029 C CA . ALA A 1 135 ? -5.708 10.083 6.258 1.00 98.06 135 ALA A CA 1
ATOM 1030 C C . ALA A 1 135 ? -6.915 9.498 6.994 1.00 98.06 135 ALA A C 1
ATOM 1032 O O . ALA A 1 135 ? -8.056 9.879 6.738 1.00 98.06 135 ALA A O 1
ATOM 1033 N N . HIS A 1 136 ? -6.648 8.590 7.926 1.00 98.19 136 HIS A N 1
ATOM 1034 C CA . HIS A 1 136 ? -7.654 7.934 8.753 1.00 98.19 136 HIS A CA 1
ATOM 1035 C C . HIS A 1 136 ? -7.318 8.157 10.223 1.00 98.19 136 HIS A C 1
ATOM 1037 O O . HIS A 1 136 ? -6.173 7.956 10.632 1.00 98.19 136 HIS A O 1
ATOM 1043 N N . PHE A 1 137 ? -8.314 8.555 11.006 1.00 98.31 137 PHE A N 1
ATOM 1044 C CA . PHE A 1 137 ? -8.238 8.684 12.459 1.00 98.31 137 PHE A CA 1
ATOM 1045 C C . PHE A 1 137 ? -9.113 7.609 13.095 1.00 98.31 137 PHE A C 1
ATOM 1047 O O . PHE A 1 137 ? -10.239 7.383 12.654 1.00 98.31 137 PHE A O 1
ATOM 1054 N N . PHE A 1 138 ? -8.576 6.942 14.109 1.00 98.38 138 PHE A N 1
ATOM 1055 C CA . PHE A 1 138 ? -9.145 5.757 14.731 1.00 98.38 138 PHE A CA 1
ATOM 1056 C C . PHE A 1 138 ? -9.349 5.997 16.217 1.00 98.38 138 PHE A C 1
ATOM 1058 O O . PHE A 1 138 ? -8.416 6.402 16.909 1.00 98.38 138 PHE A O 1
ATOM 1065 N N . GLU A 1 139 ? -10.529 5.642 16.707 1.00 98.12 139 GLU A N 1
ATOM 1066 C CA . GLU A 1 139 ? -10.801 5.523 18.135 1.00 98.12 139 GLU A CA 1
ATOM 1067 C C . GLU A 1 139 ? -10.993 4.048 18.481 1.00 98.12 139 GLU A C 1
ATOM 1069 O O . GLU A 1 139 ? -11.745 3.334 17.815 1.00 98.12 139 GLU A O 1
ATOM 1074 N N . PHE A 1 140 ? -10.352 3.597 19.551 1.00 98.06 140 PHE A N 1
ATOM 1075 C CA . PHE A 1 140 ? -10.502 2.264 20.123 1.00 98.06 140 PHE A CA 1
ATOM 1076 C C . PHE A 1 140 ? -11.437 2.296 21.335 1.00 98.06 140 PHE A C 1
ATOM 1078 O O . PHE A 1 140 ? -11.526 3.295 22.055 1.00 98.06 140 PHE A O 1
ATOM 1085 N N . ASP A 1 141 ? -12.099 1.178 21.625 1.00 97.12 141 ASP A N 1
ATOM 1086 C CA . ASP A 1 141 ? -13.003 1.083 22.779 1.00 97.12 141 ASP A CA 1
ATOM 1087 C C . ASP A 1 141 ? -12.285 1.276 24.139 1.00 97.12 141 ASP A C 1
ATOM 1089 O O . ASP A 1 141 ? -12.837 1.810 25.115 1.00 97.12 141 ASP A O 1
ATOM 1093 N N . SER A 1 142 ? -11.001 0.919 24.196 1.00 95.25 142 SER A N 1
ATOM 1094 C CA . SER A 1 142 ? -10.209 0.851 25.414 1.00 95.25 142 SER A CA 1
ATOM 1095 C C . SER A 1 142 ? -8.710 1.063 25.163 1.00 95.25 142 SER A C 1
ATOM 1097 O O . SER A 1 142 ? -8.204 1.041 24.041 1.00 95.25 142 SER A O 1
ATOM 1099 N N . HIS A 1 143 ? -7.956 1.296 26.242 1.00 92.44 143 HIS A N 1
ATOM 1100 C CA . HIS A 1 143 ? -6.498 1.459 26.175 1.00 92.44 143 HIS A CA 1
ATOM 1101 C C . HIS A 1 143 ? -5.752 0.124 26.027 1.00 92.44 143 HIS A C 1
ATOM 1103 O O . HIS A 1 143 ? -4.545 0.141 25.788 1.00 92.44 143 HIS A O 1
ATOM 1109 N N . LYS A 1 144 ? -6.445 -1.020 26.146 1.00 93.44 144 LYS A N 1
ATOM 1110 C CA . LYS A 1 144 ? -5.832 -2.352 26.074 1.00 93.44 144 LYS A CA 1
ATOM 1111 C C . LYS A 1 144 ? -5.179 -2.588 24.712 1.00 93.44 144 LYS A C 1
ATOM 1113 O O . LYS A 1 144 ? -5.492 -1.904 23.741 1.00 93.44 144 LYS A O 1
ATOM 1118 N N . LYS A 1 145 ? -4.224 -3.514 24.643 1.00 88.44 145 LYS A N 1
ATOM 1119 C CA . LYS A 1 145 ? -3.486 -3.778 23.398 1.00 88.44 145 LYS A CA 1
ATOM 1120 C C . LYS A 1 145 ? -4.380 -4.426 22.336 1.00 88.44 145 LYS A C 1
ATOM 1122 O O . LYS A 1 145 ? -4.240 -4.099 21.170 1.00 88.44 145 LYS A O 1
ATOM 1127 N N . ASP A 1 146 ? -5.306 -5.266 22.765 1.00 88.06 146 ASP A N 1
ATOM 1128 C CA . ASP A 1 146 ? -6.288 -6.032 21.993 1.00 88.06 146 ASP A CA 1
ATOM 1129 C C . ASP A 1 146 ? -7.627 -5.297 21.801 1.00 88.06 146 ASP A C 1
ATOM 1131 O O . ASP A 1 146 ? -8.636 -5.925 21.514 1.00 88.06 146 ASP A O 1
ATOM 1135 N N . ALA A 1 147 ? -7.655 -3.977 22.007 1.00 93.62 147 ALA A N 1
ATOM 1136 C CA . ALA A 1 147 ? -8.872 -3.186 21.863 1.00 93.62 147 ALA A CA 1
ATOM 1137 C C . ALA A 1 147 ? -9.379 -3.179 20.413 1.00 93.62 147 ALA A C 1
ATOM 1139 O O . ALA A 1 147 ? -8.589 -3.000 19.481 1.00 93.62 147 ALA A O 1
ATOM 1140 N N . ASP A 1 148 ? -10.697 -3.262 20.249 1.00 94.94 148 ASP A N 1
ATOM 1141 C CA . ASP A 1 148 ? -11.350 -3.175 18.947 1.00 94.94 148 ASP A CA 1
ATOM 1142 C C . ASP A 1 148 ? -11.495 -1.718 18.481 1.00 94.94 148 ASP A C 1
ATOM 1144 O O . ASP A 1 148 ? -11.593 -0.779 19.286 1.00 94.94 148 ASP A O 1
ATOM 1148 N N . ILE A 1 149 ? -11.517 -1.521 17.157 1.00 97.44 149 ILE A N 1
ATOM 1149 C CA . ILE A 1 149 ? -11.816 -0.218 16.551 1.00 97.44 149 ILE A CA 1
ATOM 1150 C C . ILE A 1 149 ? -13.285 0.111 16.822 1.00 97.44 149 ILE A C 1
ATOM 1152 O O . ILE A 1 149 ? -14.184 -0.619 16.409 1.00 97.44 149 ILE A O 1
ATOM 1156 N N . LYS A 1 150 ? -13.525 1.247 17.475 1.00 97.69 150 LYS A N 1
ATOM 1157 C CA . LYS A 1 150 ? -14.857 1.779 17.760 1.00 97.69 150 LYS A CA 1
ATOM 1158 C C . LYS A 1 150 ? -15.341 2.720 16.660 1.00 97.69 150 LYS A C 1
ATOM 1160 O O . LYS A 1 150 ? -16.469 2.579 16.204 1.00 97.69 150 LYS A O 1
ATOM 1165 N N . ASN A 1 151 ? -14.502 3.673 16.252 1.00 97.88 151 ASN A N 1
ATOM 1166 C CA . ASN A 1 151 ? -14.830 4.669 15.231 1.00 97.88 151 ASN A CA 1
ATOM 1167 C C . ASN A 1 151 ? -13.661 4.863 14.265 1.00 97.88 151 ASN A C 1
ATOM 1169 O O . ASN A 1 151 ? -12.496 4.778 14.660 1.00 97.88 151 ASN A O 1
ATOM 1173 N N . VAL A 1 152 ? -13.988 5.191 13.014 1.00 98.06 152 VAL A N 1
ATOM 1174 C CA . VAL A 1 152 ? -13.021 5.616 11.998 1.00 98.06 152 VAL A CA 1
ATOM 1175 C C . VAL A 1 152 ? -13.536 6.881 11.330 1.00 98.06 152 VAL A C 1
ATOM 1177 O O . VAL A 1 152 ? -14.665 6.910 10.845 1.00 98.06 152 VAL A O 1
ATOM 1180 N N . THR A 1 153 ? -12.706 7.920 11.297 1.00 97.81 153 THR A N 1
ATOM 1181 C CA . THR A 1 153 ? -12.958 9.131 10.511 1.00 97.81 153 THR A CA 1
ATOM 1182 C C . THR A 1 153 ? -11.949 9.212 9.378 1.00 97.81 153 THR A C 1
ATOM 1184 O O . THR A 1 153 ? -10.740 9.212 9.615 1.00 97.81 153 THR A O 1
ATOM 1187 N N . SER A 1 154 ? -12.451 9.302 8.151 1.00 96.44 154 SER A N 1
ATOM 1188 C CA . SER A 1 154 ? -11.645 9.237 6.934 1.00 96.44 154 SER A CA 1
ATOM 1189 C C . SER A 1 154 ? -11.653 10.560 6.184 1.00 96.44 154 SER A C 1
ATOM 1191 O O . SER A 1 154 ? -12.705 11.151 5.952 1.00 96.44 154 SER A O 1
ATOM 1193 N N . TYR A 1 155 ? -10.473 10.981 5.742 1.00 94.69 155 TYR A N 1
ATOM 1194 C CA . TYR A 1 155 ? -10.269 12.130 4.872 1.00 94.69 155 TYR A CA 1
ATOM 1195 C C . TYR A 1 155 ? -9.505 11.674 3.635 1.00 94.69 155 TYR A C 1
ATOM 1197 O O . TYR A 1 155 ? -8.509 10.956 3.737 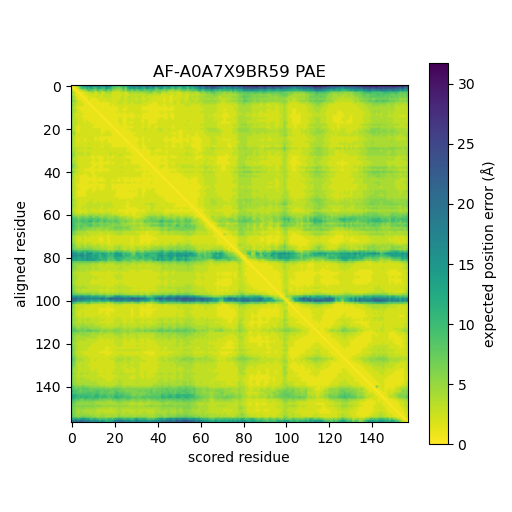1.00 94.69 155 TYR A O 1
ATOM 1205 N N . SER A 1 156 ? -9.957 12.102 2.463 1.00 85.44 156 SER A N 1
ATOM 1206 C CA . SER A 1 156 ? -9.270 11.830 1.201 1.00 85.44 156 SER A CA 1
ATOM 1207 C C . SER A 1 156 ? -9.365 13.039 0.280 1.00 85.44 156 SER A C 1
ATOM 1209 O O . SER A 1 156 ? -10.320 13.816 0.370 1.00 85.44 156 SER A O 1
ATOM 1211 N N . LYS A 1 157 ? -8.339 13.224 -0.552 1.00 65.81 157 LYS A N 1
ATOM 1212 C CA . LYS A 1 157 ? -8.295 14.234 -1.609 1.00 65.81 157 LYS A CA 1
ATOM 1213 C C . LYS A 1 157 ? -7.736 13.626 -2.885 1.00 65.81 157 LYS A C 1
ATOM 1215 O O . LYS A 1 157 ? -6.740 12.870 -2.785 1.00 65.81 157 LYS A O 1
#

Mean predicted aligned error: 3.82 Å

Sequence (157 aa):
MTNLPNIGKPAATALNSIDVTELKEVAQLDEENLLKLHGVGPKAVSILKDALDDAKLKFKAPEPLPVSTDFLVYGSLGCNNAPKREVIRDYIIKNYKDSQSDISALKIISIVTHGKEGAANGFLVTNNGQKYHWAHFFEFDSHKKDADIKNVTSYSK

Foldseek 3Di:
DAAQDCLDDQLCLQCVLQVRGHLVVQQQAALVLSCLQQSHHPSSSVSSQVSCVVVVGHHDDDDDAPDDASAREGEPQDDDLQQVQNQVRVCVVVVVRPPPFQWRYWYWHDWDDDWQKIKTWTWTAGSVSDIKIKIKIWGFPGRDSPTDTDDIDIDMD

Solvent-accessible surface area (backbone atoms only — not comparable to full-atom values): 8745 Å² total; per-residue (Å²): 136,55,72,59,74,94,47,53,70,54,28,51,52,37,35,47,56,74,75,38,71,36,46,73,54,52,31,71,34,29,67,76,47,48,56,29,26,52,58,34,48,72,69,33,53,52,53,50,48,54,52,28,50,76,69,74,45,55,58,32,77,80,73,90,65,94,63,94,66,81,33,19,73,49,71,62,74,82,74,84,90,43,55,53,56,51,55,52,51,43,48,51,55,50,54,60,65,72,43,96,62,67,56,12,31,38,39,36,65,47,71,51,74,57,70,38,39,33,39,36,34,34,34,37,24,31,65,89,52,54,73,35,44,38,39,39,39,36,35,34,77,38,65,56,61,87,42,54,83,67,48,78,52,79,48,75,92

Secondary structure (DSSP, 8-state):
--BPP---HHHHHHHHHTT--BHHHHTTSBHHHHTTSTT--HHHHHHHHHHHHHTT--PBPPPPPSS--SSEEEES---SS-HHHHHHHHHHHHHHHHS---EEEEEEEEEEEETTEEEEEEEEEETT--EEEEEEEEEESSSSTTPPEEEEEEEE-

=== Feature glossary ===
Key to the feature types in this record:

pLDDT. pLDDT is the predicted lDDT-Cα score: AlphaFold's confidence that the local environment of each residue (all inter-atomic distances within 15 Å) is correctly placed. It is a per-residue number between 0 and 100, with higher meaning more reliable.

Radius of gyration, Cα contacts, bounding box. The geometric summary reports three shape descriptors. Rg (radius of gyration) measures how spread out the Cα atoms are about their centre of mass; compact globular proteins have small Rg, elongated or unfolded ones large. Cα contacts (<8 Å, |i−j|>4) count long-range residue pairs in spatial proximity — high for tightly packed folds, near zero for rods or random coil. The bounding-box extents give the protein's footprint along x, y, z in Å.

Backbone torsions (φ/ψ). Backbone dihedral angles. Every residue except chain termini has a φ (preceding-C → N → Cα → C) and a ψ (N → Cα → C → next-N). They are reported in degrees following the IUPAC sign convention. Secondary structure is essentially a statement about which (φ, ψ) basin each residue occupies.

Contact-map, Ramachandran, and PAE plots. Plot images: a contact map (which residues are close in 3D, as an N×N binary image), a Ramachandran scatter (backbone torsion angles, revealing secondary-structure composition at a glance), and — for 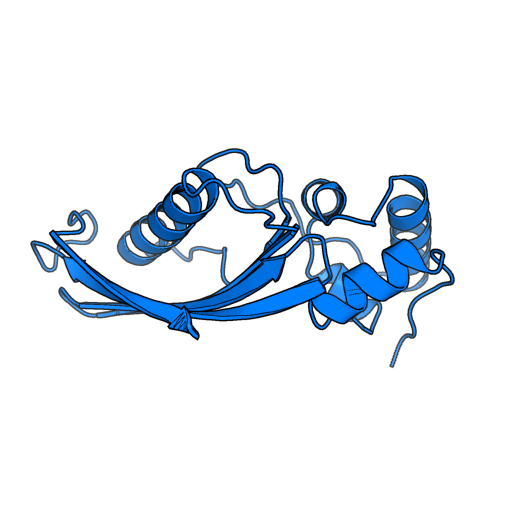AlphaFold structures — a PAE heatmap (pairwise prediction confidence).

Predicted aligned error. Predicted Aligned Error (PAE) is an AlphaFold confidence matrix: entry (i, j) is the expected error in the position of residue j, in ångströms, when the prediction is superimposed on the true structure at residue i. Low PAE within a block of residues means that block is internally rigid and well-predicted; high PAE between two blocks means their relative placement is uncertain even if each block individually is confident.

Secondary structure (3-state, P-SEA). Three-state secondary structure (P-SEA) collapses the eight DSSP classes into helix (a), strand (b), and coil (c). P-SEA assigns these from Cα geometry alone — distances and angles — without requiring backbone oxygens, so it works on any Cα trace.

Solvent-accessible surface area. Solvent-accessible surface area (SASA) is the area in Å² traced out by the centre of a 1.4 Å probe sphere (a water molecule) rolled over the protein's van der Waals surface (Shrake–Rupley / Lee–Richards construction). Buried residues have near-zero SASA; fully exposed residues can exceed 200 Å². The total SASA scales roughly with the number of surface residues.

Foldseek 3Di. The Foldseek 3Di string encodes local tertiary geometry as a 20-letter alphabet — one character per residue — derived from the relative positions of nearby Cα atoms. Unlike the amino-acid sequence, 3Di is a direct function of the 3D structure, so two proteins with the same fold have similar 3Di strings even at low sequence identity.

B-factor. For experimental (PDB) structures, the B-factor (temperature factor) quantifies the positional spread of each atom in the crystal — a combination of thermal vibration and static disorder — in units of Å². High B-factors mark flexible loops or poorly resolved regions; low B-factors mark the rigid, well-ordered core.

mmCIF coordinates. The mmCIF block holds the 3D Cartesian coordinates of each backbone atom (N, Cα, C, O) in ångströms. mmCIF is the PDB's canonical archive format — a tagged-loop text representation of the atomic model.

InterPro / GO / CATH / organism. Functional annotations link the protein to curated databases. InterPro entries identify conserved domains and families by matching the sequence against member-database signatures (Pfam, PROSITE, CDD, …). Gene Ontology (GO) terms describe molecular function, biological process, and cellular component in a controlled vocabulary. CATH places the structure in a hierarchical fold classification (Class/Architecture/Topology/Homologous-superfamily). The organism is the source species.

Rendered structure images. Structure images are PyMOL renders from six orthogonal camera directions. Cartoon representation draws helices as coils and strands as arrows; sticks shows the backbone as bonds; surface shows the solvent-excluded envelope. Rainbow coloring maps sequence position to hue (blue→red, N→C); chain coloring assigns a distinct color per polypeptide.

Sequence. This is the polypeptide sequence — one letter per residue, N-terminus first. Length ranges from a few dozen residues for small domains to over a thousand for large multi-domain proteins.

Secondary structure (8-state, DSSP). The SS8 string is DSSP's per-residue secondary-structure call. α-helix (H) means an i→i+4 H-bond ladder; β-strand (E) means the residue participates in a β-sheet; 3₁₀ (G) and π (I) are tighter and wider helices; T/S are turns/bends; '-' is loop.

Nearest PDB structures. Structural nearest neighbors (via Foldseek easy-search vs the PDB). Reported per hit: target PDB id, E-value, and alignment TM-score. A TM-score above ~0.5 is the conventional threshold for 'same fold'.